Protein AF-A0AAP0LI58-F1 (afdb_monomer_lite)

Foldseek 3Di:
DDPPDDPCPVFPWDWDWDQDPVRDIDIDGPDPDGPDDDDPDPVVDDCVPPDDPVRVVVVVVCVVVVNDDDDD

Sequence (72 aa):
MTQTGTKKCGCPFIINIKENDDSLWYVIVICGRHNHNLANNLEDRSFTGRLDKGEHEVVVQMTKGIVKPRDI

Organism: NCBI:txid152371

Secondary structure (DSSP, 8-state):
-------------EEEEEE-TTS-EEEEEEE---SSPPPSSGGGS--TT---HHHHHHHHHHHHTTPPPPP-

Radius of gyration: 18.28 Å; chains: 1; bounding box: 48×31×44 Å

Structure (mmCIF, N/CA/C/O backbone):
data_AF-A0AAP0LI58-F1
#
_entry.id   AF-A0AAP0LI58-F1
#
loop_
_atom_site.group_PDB
_atom_site.id
_atom_site.type_symbol
_atom_site.label_atom_id
_atom_site.label_alt_id
_atom_site.label_comp_id
_atom_site.label_asym_id
_atom_site.label_entity_id
_atom_site.label_seq_id
_atom_site.pdbx_PDB_ins_code
_atom_site.Cartn_x
_atom_site.Cartn_y
_atom_site.Cartn_z
_atom_site.occupancy
_atom_site.B_iso_or_equiv
_atom_site.auth_seq_id
_atom_site.auth_comp_id
_atom_site.auth_asym_id
_atom_site.auth_atom_id
_atom_site.pdbx_PDB_model_num
ATOM 1 N N . MET A 1 1 ? -34.980 6.760 1.544 1.00 38.97 1 MET A N 1
ATOM 2 C CA . MET A 1 1 ? -34.410 5.998 0.412 1.00 38.97 1 MET A CA 1
ATOM 3 C C . MET A 1 1 ? -32.894 6.114 0.495 1.00 38.97 1 MET A C 1
ATOM 5 O O . MET A 1 1 ? -32.335 7.087 0.014 1.00 38.97 1 MET A O 1
ATOM 9 N N . THR A 1 2 ? -32.228 5.208 1.209 1.00 38.12 2 THR A N 1
ATOM 10 C CA . THR A 1 2 ? -30.767 5.231 1.378 1.00 38.12 2 THR A CA 1
ATOM 11 C C . THR A 1 2 ? -30.151 4.298 0.347 1.00 38.12 2 THR A C 1
ATOM 13 O O . THR A 1 2 ? -30.178 3.082 0.507 1.00 38.12 2 THR A O 1
ATOM 16 N N . GLN A 1 3 ? -29.666 4.869 -0.753 1.00 40.19 3 GLN A N 1
ATOM 17 C CA . GLN A 1 3 ? -28.977 4.128 -1.803 1.00 40.19 3 GLN A CA 1
ATOM 18 C C . GLN A 1 3 ? -27.605 3.686 -1.278 1.00 40.19 3 GLN A C 1
ATOM 20 O O . GLN A 1 3 ? -26.640 4.446 -1.300 1.00 40.19 3 GLN A O 1
ATOM 25 N N . THR A 1 4 ? -27.508 2.452 -0.793 1.00 50.69 4 THR A N 1
ATOM 26 C CA . THR A 1 4 ? -26.232 1.770 -0.556 1.00 50.69 4 THR A CA 1
ATOM 27 C C . THR A 1 4 ? -25.643 1.343 -1.902 1.00 50.69 4 THR A C 1
ATOM 29 O O . THR A 1 4 ? -25.712 0.188 -2.308 1.00 50.69 4 THR A O 1
ATOM 32 N N . GLY A 1 5 ? -25.096 2.308 -2.642 1.00 48.22 5 GLY A N 1
ATOM 33 C CA . GLY A 1 5 ? -24.320 2.044 -3.850 1.00 48.22 5 GLY A CA 1
ATOM 34 C C . GLY A 1 5 ? -22.901 1.611 -3.485 1.00 48.22 5 GLY A C 1
ATOM 35 O O . GLY A 1 5 ? -22.185 2.327 -2.787 1.00 48.22 5 GLY A O 1
ATOM 36 N N . THR A 1 6 ? -22.453 0.453 -3.964 1.00 56.31 6 THR A N 1
ATOM 37 C CA . THR A 1 6 ? -21.024 0.121 -3.936 1.00 56.31 6 THR A CA 1
ATOM 38 C C . THR A 1 6 ? -20.279 1.104 -4.842 1.00 56.31 6 THR A C 1
ATOM 40 O O . THR A 1 6 ? -20.596 1.173 -6.028 1.00 56.31 6 THR A O 1
ATOM 43 N N . LYS A 1 7 ? -19.254 1.816 -4.346 1.00 56.78 7 LYS A N 1
ATOM 44 C CA . LYS A 1 7 ? -18.373 2.699 -5.151 1.00 56.78 7 LYS A CA 1
ATOM 45 C C . LYS A 1 7 ? -17.468 1.924 -6.139 1.00 56.78 7 LYS A C 1
ATOM 47 O O . LYS A 1 7 ? -16.365 2.359 -6.451 1.00 56.78 7 LYS A O 1
ATOM 52 N N . LYS A 1 8 ? -17.876 0.742 -6.614 1.00 64.88 8 LYS A N 1
ATOM 53 C CA . LYS A 1 8 ? -17.116 -0.011 -7.618 1.00 64.88 8 LYS A CA 1
ATOM 54 C C . LYS A 1 8 ? -17.405 0.599 -8.990 1.00 64.88 8 LYS A C 1
ATOM 56 O O . LYS A 1 8 ? -18.407 0.285 -9.614 1.00 64.88 8 LYS A O 1
ATOM 61 N N . CYS A 1 9 ? -16.509 1.460 -9.460 1.00 76.62 9 CYS A N 1
ATOM 62 C CA . CYS A 1 9 ? -16.565 2.106 -10.779 1.00 76.62 9 CYS A CA 1
ATOM 63 C C . CYS A 1 9 ? -16.135 1.191 -11.946 1.00 76.62 9 CYS A C 1
ATOM 65 O O . CYS A 1 9 ? -15.991 1.659 -13.074 1.00 76.62 9 CYS A O 1
ATOM 67 N N . GLY A 1 10 ? -15.885 -0.101 -11.694 1.00 83.75 10 GLY A N 1
ATOM 68 C CA . GLY A 1 10 ? -15.409 -1.038 -12.717 1.00 83.75 10 GLY A CA 1
ATOM 69 C C . GLY A 1 10 ? -14.047 -0.656 -13.306 1.00 83.75 10 GLY A C 1
ATOM 70 O O . GLY A 1 10 ? -13.804 -0.902 -14.484 1.00 83.75 10 GLY A O 1
ATOM 71 N N . CYS A 1 11 ? -13.188 0.001 -12.517 1.00 86.75 11 CYS A N 1
ATOM 72 C CA . CYS A 1 11 ? -11.872 0.442 -12.967 1.00 86.75 11 CYS A CA 1
ATOM 73 C C . CYS A 1 11 ? -11.041 -0.754 -13.451 1.00 86.75 11 CYS A C 1
ATOM 75 O O . CYS A 1 11 ? -10.890 -1.714 -12.694 1.00 86.75 11 CYS A O 1
ATOM 77 N N . PRO A 1 12 ? -10.483 -0.710 -14.677 1.00 90.88 12 PRO A N 1
ATOM 78 C CA . PRO A 1 12 ? -9.668 -1.803 -15.188 1.00 90.88 12 PRO A CA 1
ATOM 79 C C . PRO A 1 12 ? -8.260 -1.802 -14.582 1.00 90.88 12 PRO A C 1
ATOM 81 O O . PRO A 1 12 ? -7.445 -2.622 -14.991 1.00 90.88 12 PRO A O 1
ATOM 84 N N . PHE A 1 13 ? -7.955 -0.885 -13.656 1.00 90.56 13 PHE A N 1
ATOM 85 C CA . PHE A 1 13 ? -6.682 -0.843 -12.953 1.00 90.56 13 PHE A CA 1
ATOM 86 C C . PHE A 1 13 ? -6.488 -2.112 -12.126 1.00 90.56 13 PHE A C 1
ATOM 88 O O . PHE A 1 13 ? -7.310 -2.442 -11.270 1.00 90.56 13 PHE A O 1
ATOM 95 N N . ILE A 1 14 ? -5.390 -2.818 -12.382 1.00 90.44 14 ILE A N 1
ATOM 96 C CA . ILE A 1 14 ? -5.077 -4.089 -11.730 1.00 90.44 14 ILE A CA 1
ATOM 97 C C . ILE A 1 14 ? -3.595 -4.094 -11.374 1.00 90.44 14 ILE A C 1
ATOM 99 O O . ILE A 1 14 ? -2.733 -3.960 -12.248 1.00 90.44 14 ILE A O 1
ATOM 103 N N . ILE A 1 15 ? -3.315 -4.320 -10.092 1.00 94.31 15 ILE A N 1
ATOM 104 C CA . ILE A 1 15 ? -1.980 -4.640 -9.589 1.00 94.31 15 ILE A CA 1
ATOM 105 C C . ILE A 1 15 ? -1.959 -6.073 -9.084 1.00 94.31 15 ILE A C 1
ATOM 107 O O . ILE A 1 15 ? -2.950 -6.578 -8.559 1.00 94.31 15 ILE A O 1
ATOM 111 N N . ASN A 1 16 ? -0.814 -6.716 -9.239 1.00 91.94 16 ASN A N 1
ATOM 112 C CA . ASN A 1 16 ? -0.548 -8.030 -8.698 1.00 91.94 16 ASN A CA 1
ATOM 113 C C . ASN A 1 16 ? 0.709 -7.967 -7.844 1.00 91.94 16 ASN A C 1
ATOM 115 O O . ASN A 1 16 ? 1.705 -7.370 -8.249 1.00 91.94 16 ASN A O 1
ATOM 119 N N . ILE A 1 17 ? 0.649 -8.580 -6.674 1.00 94.06 17 ILE A N 1
ATOM 120 C CA . ILE A 1 17 ? 1.747 -8.611 -5.721 1.00 94.06 17 ILE A CA 1
ATOM 121 C C . ILE A 1 17 ? 2.197 -10.063 -5.630 1.00 94.06 17 ILE A C 1
ATOM 123 O O . ILE A 1 17 ? 1.383 -10.945 -5.363 1.00 94.06 17 ILE A O 1
ATOM 127 N N . LYS A 1 18 ? 3.477 -10.310 -5.892 1.00 92.12 18 LYS A N 1
ATOM 128 C CA . LYS A 1 18 ? 4.070 -11.644 -5.822 1.00 92.12 18 LYS A CA 1
ATOM 129 C C . LYS A 1 18 ? 5.272 -11.619 -4.898 1.00 92.12 18 LYS A C 1
ATOM 131 O O . LYS A 1 18 ? 6.121 -10.742 -5.029 1.00 92.12 18 LYS A O 1
ATOM 136 N N . GLU A 1 19 ? 5.340 -12.594 -4.011 1.00 93.25 19 GLU A N 1
ATOM 137 C CA . GLU A 1 19 ? 6.546 -12.908 -3.256 1.00 93.25 19 GLU A CA 1
ATOM 138 C C . GLU A 1 19 ? 7.407 -13.868 -4.088 1.00 93.25 19 GLU A C 1
ATOM 140 O O . GLU A 1 19 ? 6.868 -14.739 -4.778 1.00 93.25 19 GLU A O 1
ATOM 145 N N . ASN A 1 20 ? 8.724 -13.672 -4.091 1.00 86.62 20 ASN A N 1
ATOM 146 C CA . ASN A 1 20 ? 9.665 -14.631 -4.664 1.00 86.62 20 ASN A CA 1
ATOM 147 C C . ASN A 1 20 ? 10.273 -15.532 -3.579 1.00 86.62 20 ASN A C 1
ATOM 149 O O . ASN A 1 20 ? 10.086 -15.316 -2.384 1.00 86.62 20 ASN A O 1
ATOM 153 N N . ASP A 1 21 ? 11.066 -16.509 -4.015 1.00 88.00 21 ASP A N 1
ATOM 154 C CA . ASP A 1 21 ? 11.721 -17.473 -3.126 1.00 88.00 21 ASP A CA 1
ATOM 155 C C . ASP A 1 21 ? 12.719 -16.821 -2.143 1.00 88.00 21 ASP A C 1
ATOM 157 O O . ASP A 1 21 ? 12.986 -17.370 -1.077 1.00 88.00 21 ASP A O 1
ATOM 161 N N . ASP A 1 22 ? 13.205 -15.611 -2.448 1.00 90.06 22 ASP A N 1
ATOM 162 C CA . ASP A 1 22 ? 14.102 -14.823 -1.592 1.00 90.06 22 ASP A CA 1
ATOM 163 C C . ASP A 1 22 ? 13.350 -13.914 -0.596 1.00 90.06 22 ASP A C 1
ATOM 165 O O . ASP A 1 22 ? 13.944 -13.006 -0.012 1.00 90.06 22 ASP A O 1
ATOM 169 N N . SER A 1 23 ? 12.039 -14.121 -0.398 1.00 85.88 23 SER A N 1
ATOM 170 C CA . SER A 1 23 ? 11.177 -13.276 0.457 1.00 85.88 23 SER A CA 1
ATOM 171 C C . SER A 1 23 ? 11.110 -11.802 0.014 1.00 85.88 23 SER A C 1
ATOM 173 O O . SER A 1 23 ? 10.790 -10.902 0.798 1.00 85.88 23 SER A O 1
ATOM 175 N N . LEU A 1 24 ? 11.427 -11.528 -1.254 1.00 92.06 24 LEU A N 1
ATOM 176 C CA . LEU A 1 24 ? 11.280 -10.224 -1.889 1.00 92.06 24 LEU A CA 1
ATOM 177 C C . LEU A 1 24 ? 9.905 -10.106 -2.538 1.00 92.06 24 LEU A C 1
ATOM 179 O O . LEU A 1 24 ? 9.389 -11.028 -3.169 1.00 92.06 24 LEU A O 1
ATOM 183 N N . TRP A 1 25 ? 9.337 -8.911 -2.432 1.00 93.12 25 TRP A N 1
ATOM 184 C CA . TRP A 1 25 ? 8.010 -8.603 -2.944 1.00 93.12 25 TRP A CA 1
ATOM 185 C C . TRP A 1 25 ? 8.107 -7.801 -4.239 1.00 93.12 25 TRP A C 1
ATOM 187 O O . TRP A 1 25 ? 8.723 -6.735 -4.281 1.00 93.12 25 TRP A O 1
ATOM 197 N N . TYR A 1 26 ? 7.445 -8.285 -5.287 1.00 91.50 26 TYR A N 1
ATOM 198 C CA . TYR A 1 26 ? 7.317 -7.603 -6.570 1.00 91.50 26 TYR A CA 1
ATOM 199 C C . TYR A 1 26 ? 5.889 -7.124 -6.764 1.00 91.50 26 TYR A C 1
ATOM 201 O O . TYR A 1 26 ? 4.930 -7.888 -6.633 1.00 91.50 26 TYR A O 1
ATOM 209 N N . VAL A 1 27 ? 5.760 -5.856 -7.142 1.00 93.56 27 VAL A N 1
ATOM 210 C CA . VAL A 1 27 ? 4.488 -5.261 -7.543 1.00 93.56 27 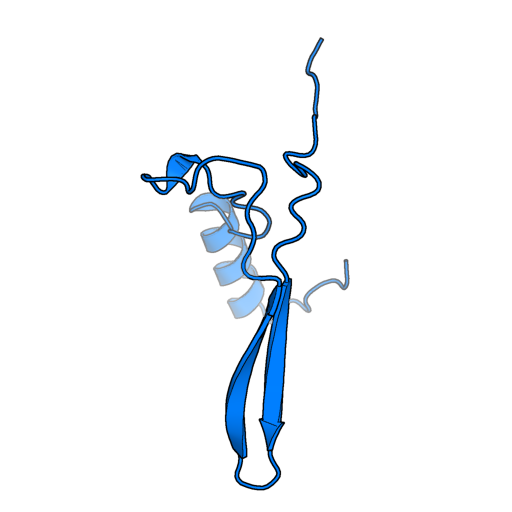VAL A CA 1
ATOM 211 C C . VAL A 1 27 ? 4.479 -5.140 -9.059 1.00 93.56 27 VAL A C 1
ATOM 213 O O . VAL A 1 27 ? 5.309 -4.451 -9.646 1.00 93.56 27 VAL A O 1
ATOM 216 N N . ILE A 1 28 ? 3.530 -5.815 -9.697 1.00 93.69 28 ILE A N 1
ATOM 217 C CA . ILE A 1 28 ? 3.344 -5.811 -11.145 1.00 93.69 28 ILE A CA 1
ATOM 218 C C . ILE A 1 28 ? 2.047 -5.074 -11.452 1.00 93.69 28 ILE A C 1
ATOM 220 O O . ILE A 1 28 ? 0.968 -5.493 -11.032 1.00 93.69 28 ILE A O 1
ATOM 224 N N . VAL A 1 29 ? 2.138 -3.995 -12.224 1.00 92.62 29 VAL A N 1
ATOM 225 C CA . VAL A 1 29 ? 0.957 -3.327 -12.776 1.00 92.62 29 VAL A CA 1
ATOM 226 C C . VAL A 1 29 ? 0.516 -4.106 -14.015 1.00 92.62 29 VAL A C 1
ATOM 228 O O . VAL A 1 29 ? 1.144 -4.010 -15.064 1.00 92.62 29 VAL A O 1
ATOM 231 N N . ILE A 1 30 ? -0.552 -4.898 -13.892 1.00 94.06 30 ILE A N 1
ATOM 232 C CA . ILE A 1 30 ? -1.135 -5.650 -15.018 1.00 94.06 30 ILE A CA 1
ATOM 233 C C . ILE A 1 30 ? -1.876 -4.691 -15.954 1.00 94.06 30 ILE A C 1
ATOM 235 O O . ILE A 1 30 ? -1.792 -4.813 -17.173 1.00 94.06 30 ILE A O 1
ATOM 239 N N . CYS A 1 31 ? -2.587 -3.714 -15.389 1.00 93.56 31 CYS A N 1
ATOM 240 C CA . CYS A 1 31 ? -3.250 -2.661 -16.146 1.00 93.56 31 CYS A CA 1
ATOM 241 C C . CYS A 1 31 ? -3.170 -1.348 -15.368 1.00 93.56 31 CYS A C 1
ATOM 243 O O . CYS A 1 31 ? -3.680 -1.252 -14.255 1.00 93.56 31 CYS A O 1
ATOM 245 N N . GLY A 1 32 ? -2.529 -0.337 -15.956 1.00 90.00 32 GLY A N 1
ATOM 246 C CA . GLY A 1 32 ? -2.360 0.989 -15.350 1.00 90.00 32 GLY A CA 1
ATOM 247 C C . GLY A 1 32 ? -3.460 1.992 -15.707 1.00 90.00 32 GLY A C 1
ATOM 248 O O . GLY A 1 32 ? -3.382 3.153 -15.316 1.00 90.00 32 GLY A O 1
ATOM 249 N N . ARG A 1 33 ? -4.467 1.592 -16.495 1.00 92.12 33 ARG A N 1
ATOM 250 C CA . ARG A 1 33 ? -5.508 2.511 -16.966 1.00 92.12 33 ARG A CA 1
ATOM 251 C C . ARG A 1 33 ? -6.563 2.719 -15.889 1.00 92.12 33 ARG A C 1
ATOM 253 O O . ARG A 1 33 ? -7.170 1.765 -15.413 1.00 92.12 33 ARG A O 1
ATOM 260 N N . HIS A 1 34 ? -6.870 3.980 -15.624 1.00 89.19 34 HIS A N 1
ATOM 261 C CA . HIS A 1 34 ? -8.020 4.369 -14.821 1.00 89.19 34 HIS A CA 1
ATOM 262 C C . HIS A 1 34 ? -9.181 4.804 -15.722 1.00 89.19 34 HIS A C 1
ATOM 264 O O . HIS A 1 34 ? -8.973 5.382 -16.790 1.00 89.19 34 HIS A O 1
ATOM 270 N N . ASN A 1 35 ? -10.412 4.503 -15.307 1.00 87.31 35 ASN A N 1
ATOM 271 C CA . ASN A 1 35 ? -11.639 4.987 -15.956 1.00 87.31 35 ASN A CA 1
ATOM 272 C C . ASN A 1 35 ? -12.340 6.092 -15.142 1.00 87.31 35 ASN A C 1
ATOM 274 O O . ASN A 1 35 ? -13.451 6.497 -15.467 1.00 87.31 35 ASN A O 1
ATOM 278 N N . HIS A 1 36 ? -11.683 6.565 -14.086 1.00 85.31 36 HIS A N 1
ATOM 279 C CA . HIS A 1 36 ? -12.134 7.621 -13.196 1.00 85.31 36 HIS A CA 1
ATOM 280 C C . HIS A 1 36 ? -10.938 8.500 -12.822 1.00 85.31 36 HIS A C 1
ATOM 282 O O . HIS A 1 36 ? -9.785 8.092 -12.980 1.00 85.31 36 HIS A O 1
ATOM 288 N N . ASN A 1 37 ? -11.209 9.695 -12.302 1.00 83.62 37 ASN A N 1
ATOM 289 C CA . ASN A 1 37 ? -10.154 10.551 -11.771 1.00 83.62 37 ASN A CA 1
ATOM 290 C C . ASN A 1 37 ? -9.487 9.869 -10.572 1.00 83.62 37 ASN A C 1
ATOM 292 O O . ASN A 1 37 ? -10.173 9.276 -9.733 1.00 83.62 37 ASN A O 1
ATOM 296 N N . LEU A 1 38 ? -8.160 9.963 -10.491 1.00 77.31 38 LEU A N 1
ATOM 297 C CA . LEU A 1 38 ? -7.447 9.620 -9.267 1.00 77.31 38 LEU A CA 1
ATOM 298 C C . LEU A 1 38 ? -7.941 10.546 -8.164 1.00 77.31 38 LEU A C 1
ATOM 300 O O . LEU A 1 38 ? -8.140 11.743 -8.385 1.00 77.31 38 LEU A O 1
ATOM 304 N N . ALA A 1 39 ? -8.179 9.989 -6.989 1.00 71.12 39 ALA A N 1
ATOM 305 C CA . ALA A 1 39 ? -8.590 10.815 -5.884 1.00 71.12 39 ALA A CA 1
ATOM 306 C C . ALA A 1 39 ? -7.410 11.584 -5.310 1.00 71.12 39 ALA A C 1
ATOM 308 O O . ALA A 1 39 ? -6.340 11.032 -5.056 1.00 71.12 39 ALA A O 1
ATOM 309 N N . ASN A 1 40 ? -7.642 12.872 -5.094 1.00 64.56 40 ASN A N 1
ATOM 310 C CA . ASN A 1 40 ? -6.637 13.791 -4.580 1.00 64.56 40 ASN A CA 1
ATOM 311 C C . ASN A 1 40 ? -6.662 13.872 -3.041 1.00 64.56 40 ASN A C 1
ATOM 313 O O . ASN A 1 40 ? -5.765 14.461 -2.445 1.00 64.56 40 ASN A O 1
ATOM 317 N N . ASN A 1 41 ? -7.685 13.305 -2.390 1.00 59.56 41 ASN A N 1
ATOM 318 C CA . ASN A 1 41 ? -7.944 13.399 -0.954 1.00 59.56 41 ASN A CA 1
ATOM 319 C C . ASN A 1 41 ? -8.435 12.063 -0.373 1.00 59.56 41 ASN A C 1
ATOM 321 O O . ASN A 1 41 ? -9.187 11.343 -1.007 1.00 59.56 41 ASN A O 1
ATOM 325 N N . LEU A 1 42 ? -8.056 11.765 0.877 1.00 56.38 42 LEU A N 1
ATOM 326 C CA . LEU A 1 42 ? -8.370 10.516 1.602 1.00 56.38 42 LEU A CA 1
ATOM 327 C C . LEU A 1 42 ? -9.868 10.204 1.756 1.00 56.38 42 LEU A C 1
ATOM 329 O O . LEU A 1 42 ? -10.222 9.101 2.165 1.00 56.38 42 LEU A O 1
ATOM 333 N N . GLU A 1 43 ? -10.726 11.183 1.491 1.00 56.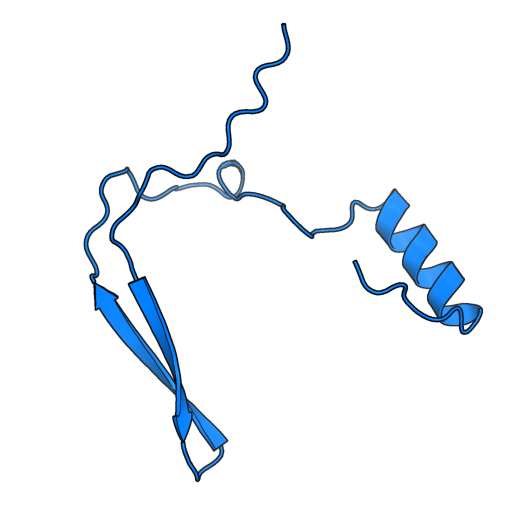19 43 GLU A 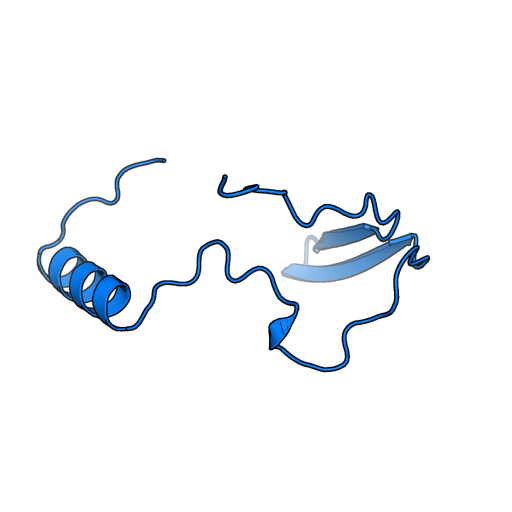N 1
ATOM 334 C CA . GLU A 1 43 ? -12.173 11.125 1.699 1.00 56.19 43 GLU A CA 1
ATOM 335 C C . GLU A 1 43 ? -12.896 10.282 0.639 1.00 56.19 43 GLU A C 1
ATOM 337 O O . GLU A 1 43 ? -14.049 9.882 0.823 1.00 56.19 43 GLU A O 1
ATOM 342 N N . ASP A 1 44 ? -12.223 9.964 -0.468 1.00 53.59 44 ASP A N 1
ATOM 343 C CA . ASP A 1 44 ? -12.747 9.060 -1.486 1.00 53.59 44 ASP A CA 1
ATOM 344 C C . ASP A 1 44 ? -12.572 7.579 -1.109 1.00 53.59 44 ASP A C 1
ATOM 346 O O . ASP A 1 44 ? -13.340 6.739 -1.598 1.00 53.59 44 ASP A O 1
ATOM 350 N N . ARG A 1 45 ? -11.601 7.265 -0.232 1.00 59.47 45 ARG A N 1
ATOM 351 C CA . ARG A 1 45 ? -11.257 5.892 0.134 1.00 59.47 45 ARG A CA 1
ATOM 352 C C . ARG A 1 45 ? -12.471 5.216 0.752 1.00 59.47 45 ARG A C 1
ATOM 354 O O . ARG A 1 45 ? -13.093 5.716 1.689 1.00 59.47 45 ARG A O 1
ATOM 361 N N . SER A 1 46 ? -12.794 4.023 0.269 1.00 60.84 46 SER A N 1
ATOM 362 C CA . SER A 1 46 ? -13.655 3.125 1.025 1.00 60.84 46 SER A CA 1
ATOM 363 C C . SER A 1 46 ? -12.921 2.746 2.313 1.00 60.84 46 SER A C 1
ATOM 365 O O . SER A 1 46 ? -11.978 1.961 2.273 1.00 60.84 46 SER A O 1
ATOM 367 N N . PHE A 1 47 ? -13.353 3.274 3.459 1.00 62.62 47 PHE A N 1
ATOM 368 C CA . PHE A 1 47 ? -12.875 2.870 4.791 1.00 62.62 47 PHE A CA 1
ATOM 369 C C . PHE A 1 47 ? -13.331 1.452 5.187 1.00 62.62 47 PHE A C 1
ATOM 371 O O . PHE A 1 47 ? -13.374 1.116 6.367 1.00 62.62 47 PHE A O 1
ATOM 378 N N . THR A 1 48 ? -13.710 0.617 4.218 1.00 62.97 48 THR A N 1
ATOM 379 C CA . THR A 1 48 ? -14.203 -0.738 4.448 1.00 62.97 48 THR A CA 1
ATOM 380 C C . THR A 1 48 ? -13.158 -1.536 5.226 1.00 62.97 48 THR A C 1
ATOM 382 O O . THR A 1 48 ? -12.040 -1.716 4.753 1.00 62.97 48 THR A O 1
ATOM 385 N N . GLY A 1 49 ? -13.526 -1.979 6.431 1.00 66.31 49 GLY A N 1
ATOM 386 C CA . GLY A 1 49 ? -12.659 -2.742 7.333 1.00 66.31 49 GLY A CA 1
ATOM 387 C C . GLY A 1 49 ? -11.845 -1.910 8.331 1.00 66.31 49 GLY A C 1
ATOM 388 O O . GLY A 1 49 ? -11.176 -2.496 9.177 1.00 66.31 49 GLY A O 1
ATOM 389 N N . ARG A 1 50 ? -11.894 -0.568 8.286 1.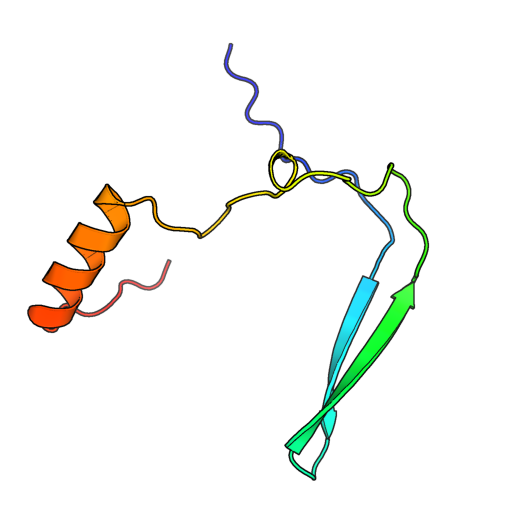00 80.19 50 ARG A N 1
ATOM 390 C CA . ARG A 1 50 ? -11.271 0.266 9.324 1.00 80.19 50 ARG A CA 1
ATOM 391 C C . ARG A 1 50 ? -12.233 0.440 10.494 1.00 80.19 50 ARG A C 1
ATOM 393 O O . ARG A 1 50 ? -13.301 1.010 10.307 1.00 80.19 50 ARG A O 1
ATOM 400 N N . LEU A 1 51 ? -11.808 0.012 11.678 1.00 81.75 51 LEU A N 1
ATOM 401 C CA . LEU A 1 51 ? -12.532 0.270 12.921 1.00 81.75 51 LEU A CA 1
ATOM 402 C C . LEU A 1 51 ? -12.540 1.775 13.214 1.00 81.75 51 LEU A C 1
ATOM 404 O O . LEU A 1 51 ? -11.508 2.448 13.079 1.00 81.75 51 LEU A O 1
ATOM 408 N N . ASP A 1 52 ? -13.685 2.302 13.629 1.00 84.81 52 ASP A N 1
ATOM 409 C CA . ASP A 1 52 ? -13.744 3.605 14.279 1.00 84.81 52 ASP A CA 1
ATOM 410 C C . ASP A 1 52 ? -13.070 3.552 15.669 1.00 84.81 52 ASP A C 1
ATOM 412 O O . ASP A 1 52 ? -12.631 2.500 16.138 1.00 84.81 52 ASP A O 1
ATOM 416 N N . LYS A 1 53 ? -12.942 4.700 16.342 1.00 87.94 53 LYS A N 1
ATOM 417 C CA . LYS A 1 53 ? -12.321 4.755 17.671 1.00 87.94 53 LYS A CA 1
ATOM 418 C C . LYS A 1 53 ? -13.082 3.894 18.691 1.00 87.94 53 LYS A C 1
ATOM 420 O O . LYS A 1 53 ? -12.438 3.192 19.467 1.00 87.94 53 LYS A O 1
ATOM 425 N N . GLY A 1 54 ? -14.414 3.931 18.674 1.00 90.06 54 GLY A N 1
ATOM 426 C CA . GLY A 1 54 ? -15.253 3.127 19.561 1.00 90.06 54 GLY A CA 1
ATOM 427 C C . GLY A 1 54 ? -15.119 1.632 19.277 1.00 90.06 54 GLY A C 1
ATOM 428 O O . GLY A 1 54 ? -14.815 0.854 20.180 1.00 90.06 54 GLY A O 1
ATOM 429 N N . GLU A 1 55 ? -15.259 1.225 18.014 1.00 88.00 55 GLU A N 1
ATOM 430 C CA . GLU A 1 55 ? -15.044 -0.159 17.576 1.00 88.00 55 GLU A CA 1
ATOM 431 C C . GLU A 1 55 ? -13.639 -0.675 17.929 1.00 88.00 55 GLU A C 1
ATOM 433 O O . GLU A 1 55 ? -13.478 -1.801 18.406 1.00 88.00 55 GLU A O 1
ATOM 438 N N . HIS A 1 56 ? -12.612 0.159 17.757 1.00 90.62 56 HIS A N 1
ATOM 439 C CA . HIS A 1 56 ? -11.236 -0.182 18.104 1.00 90.62 56 HIS A CA 1
ATOM 440 C C . HIS A 1 56 ? -11.067 -0.429 19.608 1.00 90.62 56 HIS A C 1
ATOM 442 O O . HIS A 1 56 ? -10.438 -1.409 20.008 1.00 90.62 56 HIS A O 1
ATOM 448 N N . GLU A 1 57 ? -11.635 0.431 20.458 1.00 93.75 57 GLU A N 1
ATOM 449 C CA . GLU A 1 57 ? -11.597 0.250 21.913 1.00 93.75 57 GLU A CA 1
ATOM 450 C C . GLU A 1 57 ? -12.245 -1.077 22.330 1.00 93.75 57 GLU A C 1
ATOM 452 O O . GLU A 1 57 ? -11.680 -1.800 23.155 1.00 93.75 57 GLU A O 1
ATOM 457 N N . VAL A 1 58 ? -13.367 -1.451 21.709 1.00 91.00 58 VAL A N 1
ATOM 458 C CA . VAL A 1 58 ? -14.034 -2.738 21.954 1.00 91.00 58 VAL A CA 1
ATOM 459 C C . VAL A 1 58 ? -13.131 -3.913 21.572 1.00 91.00 58 VAL A C 1
ATOM 461 O O . VAL A 1 58 ? -12.939 -4.825 2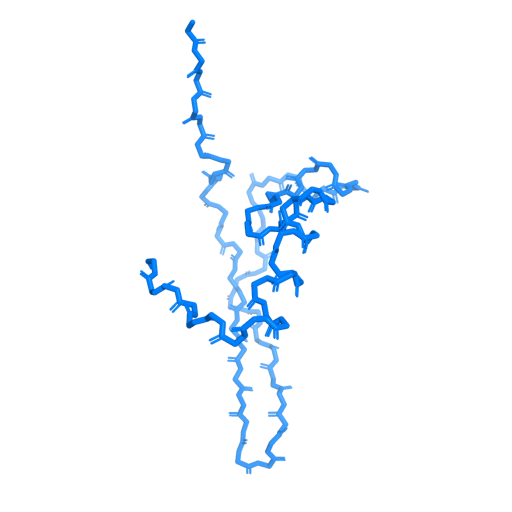2.382 1.00 91.00 58 VAL A O 1
ATOM 464 N N . VAL A 1 59 ? -12.520 -3.882 20.385 1.00 88.69 59 VAL A N 1
ATOM 465 C CA . VAL A 1 59 ? -11.600 -4.941 19.935 1.00 88.69 59 VAL A CA 1
ATOM 466 C C . VAL A 1 59 ? -10.393 -5.069 20.866 1.00 88.69 59 VAL A C 1
ATOM 468 O O . VAL A 1 59 ? -9.994 -6.186 21.204 1.00 88.69 59 VAL A O 1
ATOM 471 N N . VAL A 1 60 ? -9.841 -3.956 21.359 1.00 91.25 60 VAL A N 1
ATOM 472 C CA . VAL A 1 60 ? -8.746 -3.970 22.343 1.00 91.25 60 VAL A CA 1
ATOM 473 C C . VAL A 1 60 ? -9.165 -4.670 23.638 1.00 91.25 60 VAL A C 1
ATOM 475 O O . VAL A 1 60 ? -8.399 -5.478 24.167 1.00 91.25 60 VAL A O 1
ATOM 478 N N . GLN A 1 61 ? -10.365 -4.399 24.157 1.00 93.25 61 GLN A N 1
ATOM 479 C CA . GLN A 1 61 ? -10.859 -5.068 25.367 1.00 93.25 61 GLN A CA 1
ATOM 480 C C . GLN A 1 61 ? -11.079 -6.567 25.137 1.00 93.25 6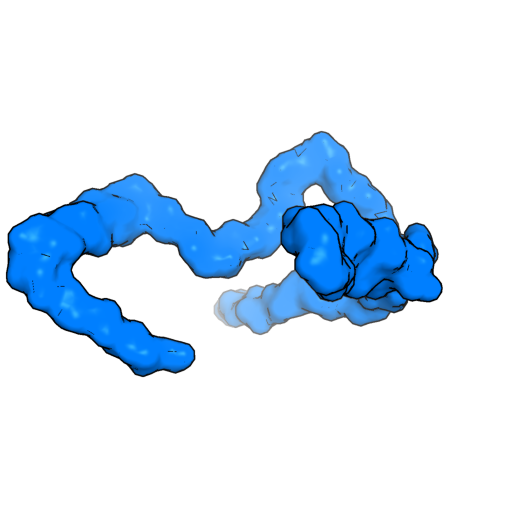1 GLN A C 1
ATOM 482 O O . GLN A 1 61 ? -10.655 -7.383 25.954 1.00 93.25 61 GLN A O 1
ATOM 487 N N . MET A 1 62 ? -11.671 -6.946 24.002 1.00 91.88 62 MET A N 1
ATOM 488 C CA . MET A 1 62 ? -11.870 -8.352 23.633 1.00 91.88 62 MET A CA 1
ATOM 489 C C . MET A 1 62 ? -10.543 -9.107 23.492 1.00 91.88 62 MET A C 1
ATOM 491 O O . MET A 1 62 ? -10.415 -10.229 23.980 1.00 91.88 62 MET A O 1
ATOM 495 N N . THR A 1 63 ? -9.533 -8.465 22.902 1.00 89.06 63 THR A N 1
ATOM 496 C CA . THR A 1 63 ? -8.182 -9.026 22.754 1.00 89.06 63 THR A CA 1
ATOM 497 C C . THR A 1 63 ? -7.536 -9.273 24.119 1.00 89.06 63 THR A C 1
ATOM 499 O O . THR A 1 63 ? -6.982 -10.344 24.352 1.00 89.06 63 THR A O 1
ATOM 502 N N . LYS A 1 64 ? -7.663 -8.326 25.062 1.00 93.56 64 LYS A N 1
ATOM 503 C CA . LYS A 1 64 ? -7.202 -8.512 26.452 1.00 93.56 64 LYS A CA 1
ATOM 504 C C . LYS A 1 64 ? -7.924 -9.659 27.159 1.00 93.56 64 LYS A C 1
ATOM 506 O O . LYS A 1 64 ? -7.318 -10.350 27.970 1.00 93.56 64 LYS A O 1
ATOM 511 N N . GLY A 1 65 ? -9.200 -9.867 26.840 1.00 92.56 65 GLY A N 1
ATOM 512 C CA . GLY A 1 65 ? -9.999 -10.987 27.335 1.00 92.56 65 GLY A CA 1
ATOM 513 C C . GLY A 1 65 ? -9.729 -12.324 26.638 1.00 92.56 65 GLY A C 1
ATOM 514 O O . GLY A 1 65 ? -10.402 -13.298 26.964 1.00 92.56 65 GLY A O 1
ATOM 515 N N . ILE A 1 66 ? -8.788 -12.386 25.682 1.00 89.75 66 ILE A N 1
ATOM 516 C CA . ILE A 1 66 ? -8.470 -13.583 24.879 1.00 89.75 66 ILE A CA 1
ATOM 517 C C . ILE A 1 66 ? -9.733 -14.141 24.191 1.00 89.75 66 ILE A C 1
ATOM 519 O O . ILE A 1 66 ? -9.922 -15.348 24.021 1.00 89.75 66 ILE A O 1
ATOM 523 N N . VAL A 1 67 ? -10.642 -13.246 23.801 1.00 90.25 67 VAL A N 1
ATOM 524 C CA . VAL A 1 67 ? -11.845 -13.623 23.062 1.00 90.25 67 VAL A CA 1
ATOM 525 C C . VAL A 1 67 ? -11.423 -14.009 21.649 1.00 90.25 67 VAL A C 1
ATOM 527 O O . VAL A 1 67 ? -10.738 -13.249 20.966 1.00 90.25 67 VAL A O 1
ATOM 530 N N . LYS A 1 68 ? -11.825 -15.201 21.202 1.00 87.38 68 LYS A N 1
ATOM 531 C CA . LYS A 1 68 ? -11.515 -15.670 19.849 1.00 87.38 68 LYS A CA 1
ATOM 532 C C . LYS A 1 68 ? -12.216 -14.779 18.816 1.00 87.38 68 LYS A C 1
ATOM 534 O O . LYS A 1 68 ? -13.429 -14.584 18.942 1.00 87.38 68 LYS A O 1
ATOM 539 N N . PRO A 1 69 ? -11.499 -14.273 17.796 1.00 80.69 69 PRO A N 1
ATOM 540 C CA . PRO A 1 69 ? -12.135 -13.629 16.657 1.00 80.69 69 PRO A CA 1
ATOM 541 C C . PRO A 1 69 ? -13.150 -14.577 16.020 1.00 80.69 69 PRO A C 1
ATOM 543 O O . PRO A 1 69 ? -12.929 -15.787 15.955 1.00 80.69 69 PRO A O 1
ATOM 546 N N . ARG A 1 70 ? -14.277 -14.025 15.579 1.00 79.69 70 ARG A N 1
ATOM 547 C CA . ARG A 1 70 ? -15.261 -14.774 14.806 1.00 79.69 70 ARG A CA 1
ATOM 548 C C . ARG A 1 70 ? -14.881 -14.666 13.336 1.00 79.69 70 ARG A C 1
ATOM 550 O O . ARG A 1 70 ? -14.657 -13.555 12.867 1.00 79.69 70 ARG A O 1
ATOM 557 N N . ASP A 1 71 ? -14.837 -15.791 12.637 1.00 65.12 71 ASP A N 1
ATOM 558 C CA . ASP A 1 71 ? -14.715 -15.794 11.181 1.00 65.12 71 ASP A CA 1
ATOM 559 C C . ASP A 1 71 ? -15.992 -15.185 10.575 1.00 65.12 71 ASP A C 1
ATOM 561 O O . ASP A 1 71 ? -17.107 -15.542 10.979 1.00 65.12 71 ASP A O 1
ATOM 565 N N . ILE A 1 72 ? -15.824 -14.219 9.668 1.00 56.38 72 ILE A N 1
ATOM 566 C CA . ILE A 1 72 ? -16.899 -13.442 9.023 1.00 56.38 72 ILE A CA 1
ATOM 567 C C . ILE A 1 72 ? -16.940 -13.788 7.540 1.00 56.38 72 ILE A C 1
ATOM 569 O O . ILE A 1 72 ? -15.850 -13.816 6.925 1.00 56.38 72 ILE A O 1
#

pLDDT: mean 79.58, std 15.94, range [38.12, 94.31]